Protein AF-A0AAW5AC49-F1 (afdb_monomer_lite)

Secondary structure (DSSP, 8-state):
-PPEEEETTTTEEEEBPSS-SSSSHHHHHHHHH-BHHHHHHHHHHHHHHHHHHT---

InterPro domains:
  IPR007457 Fe(II) trafficking protein YggX [NF003817] (1-57)
  IPR007457 Fe(II) trafficking protein YggX [PF04362] (1-57)
  IPR007457 Fe(II) trafficking protein YggX [PTHR36965] (1-57)
  IPR036766 Fe(II) trafficking protein YggX superfamily [G3DSA:1.10.3880.10] (1-57)
  IPR036766 Fe(II) trafficking protein YggX superfamily [SSF111148] (1-57)

Sequence (57 aa):
MTRTIMCRKYHKELPALERAPFPGPKGQDIFDYVSAQAWADWQKHQTLLINEKRLNM

Organism: NCBI:txid219574

Foldseek 3Di:
DFDWACAPVPRDTAGFDPAQPDDDDVSVCCRHHHHPVNVVVVVVVVVVCCVVVVNDD

Radius of gyration: 12.65 Å; chains: 1; bounding box: 31×20×27 Å

pLDDT: mean 92.62, std 5.34, range [63.72, 96.0]

Structure (mmCIF, N/CA/C/O backbone):
data_AF-A0AAW5AC49-F1
#
_entry.id   AF-A0AAW5AC49-F1
#
loop_
_atom_site.group_PDB
_atom_site.id
_atom_site.type_symbol
_atom_site.label_atom_id
_atom_site.label_alt_id
_atom_site.label_comp_id
_atom_site.label_asym_id
_atom_site.label_entity_id
_atom_site.label_seq_id
_atom_site.pdbx_PDB_ins_code
_atom_site.Cartn_x
_atom_site.Cartn_y
_atom_site.Cartn_z
_atom_site.occupancy
_atom_site.B_iso_or_equiv
_atom_site.auth_seq_id
_atom_site.auth_comp_id
_atom_site.auth_asym_id
_atom_site.auth_atom_id
_atom_site.pdbx_PDB_model_num
ATOM 1 N N . MET A 1 1 ? -14.177 11.305 10.580 1.00 63.72 1 MET A N 1
ATOM 2 C CA . MET A 1 1 ? -14.150 9.943 11.155 1.00 63.72 1 MET A CA 1
ATOM 3 C C . MET A 1 1 ? -13.445 9.044 10.161 1.00 63.72 1 MET A C 1
ATOM 5 O O . MET A 1 1 ? -13.791 9.089 8.988 1.00 63.72 1 MET A O 1
ATOM 9 N N . THR A 1 2 ? -12.430 8.305 10.591 1.00 76.25 2 THR A N 1
ATOM 10 C CA . THR A 1 2 ? -11.633 7.451 9.704 1.00 76.25 2 THR A CA 1
ATOM 11 C C . THR A 1 2 ? -12.418 6.173 9.417 1.00 76.25 2 THR A C 1
ATOM 13 O O . THR A 1 2 ? -12.743 5.441 10.348 1.00 76.25 2 THR A O 1
ATOM 16 N N . ARG A 1 3 ? -12.762 5.918 8.148 1.00 89.00 3 ARG A N 1
ATOM 17 C CA . ARG A 1 3 ? -13.409 4.665 7.723 1.00 89.00 3 ARG A CA 1
ATOM 18 C C . ARG A 1 3 ? -12.504 3.497 8.110 1.00 89.00 3 ARG A C 1
ATOM 20 O O . ARG A 1 3 ? -11.314 3.529 7.808 1.00 89.00 3 ARG A O 1
ATOM 27 N N . THR A 1 4 ? -13.050 2.477 8.757 1.00 92.56 4 THR A N 1
ATOM 28 C CA . THR A 1 4 ? -12.353 1.216 9.027 1.00 92.56 4 THR A CA 1
ATOM 29 C C . THR A 1 4 ? -12.851 0.144 8.067 1.00 92.56 4 THR A C 1
ATOM 31 O O . THR A 1 4 ? -14.013 0.146 7.664 1.00 92.56 4 THR A O 1
ATOM 34 N N . ILE A 1 5 ? -11.953 -0.749 7.660 1.00 93.75 5 ILE A N 1
ATOM 35 C CA . ILE A 1 5 ? -12.281 -1.917 6.839 1.00 93.75 5 ILE A CA 1
ATOM 36 C C . ILE A 1 5 ? -11.564 -3.149 7.381 1.00 93.75 5 ILE A C 1
ATOM 38 O O . ILE A 1 5 ? -10.503 -3.047 8.006 1.00 93.75 5 ILE A O 1
ATOM 42 N N . MET A 1 6 ? -12.113 -4.324 7.085 1.00 94.31 6 MET A N 1
ATOM 43 C CA . MET A 1 6 ? -11.427 -5.591 7.304 1.00 94.31 6 MET A CA 1
ATOM 44 C C . MET A 1 6 ? -10.310 -5.737 6.264 1.00 94.31 6 MET A C 1
ATOM 46 O O . MET A 1 6 ? -10.560 -6.055 5.103 1.00 94.31 6 MET A O 1
ATOM 50 N N . CYS A 1 7 ? -9.065 -5.485 6.667 1.00 94.81 7 CYS A N 1
ATOM 51 C CA . CYS A 1 7 ? -7.928 -5.557 5.757 1.00 94.81 7 CYS A CA 1
ATOM 52 C C . CYS A 1 7 ? -7.691 -6.999 5.297 1.00 94.81 7 CYS A C 1
ATOM 54 O O . CYS A 1 7 ? -7.358 -7.856 6.113 1.00 94.81 7 CYS A O 1
ATOM 56 N N . ARG A 1 8 ? -7.742 -7.254 3.986 1.00 94.75 8 ARG A N 1
ATOM 57 C CA . ARG A 1 8 ? -7.507 -8.585 3.400 1.00 94.75 8 ARG A CA 1
ATOM 58 C C . ARG A 1 8 ? -6.113 -9.146 3.691 1.00 94.75 8 ARG A C 1
ATOM 60 O O . ARG A 1 8 ? -5.948 -10.352 3.810 1.00 94.75 8 ARG A O 1
ATOM 67 N N . LYS A 1 9 ? -5.094 -8.287 3.801 1.00 93.19 9 LYS A N 1
ATOM 68 C CA . LYS A 1 9 ? -3.711 -8.713 4.083 1.00 93.19 9 LYS A CA 1
ATOM 69 C C . LYS A 1 9 ? -3.536 -9.129 5.544 1.00 93.19 9 LYS A C 1
ATOM 71 O O . LYS A 1 9 ? -2.951 -10.167 5.830 1.00 93.19 9 LYS A O 1
ATOM 76 N N . TYR A 1 10 ? -4.024 -8.297 6.462 1.00 93.56 10 TYR A N 1
ATOM 77 C CA . TYR A 1 10 ? -3.775 -8.448 7.898 1.00 93.56 10 TYR A CA 1
ATOM 78 C C . TYR A 1 10 ? -4.906 -9.153 8.654 1.00 93.56 10 TYR A C 1
ATOM 80 O O . TYR A 1 10 ? -4.707 -9.492 9.816 1.00 93.56 10 TYR A O 1
ATOM 88 N N . HIS A 1 11 ? -6.054 -9.381 8.007 1.00 93.12 11 HIS A N 1
ATOM 89 C CA . HIS A 1 11 ? -7.262 -9.989 8.577 1.00 93.12 11 HIS A CA 1
ATOM 90 C C . HIS A 1 11 ? -7.709 -9.311 9.881 1.00 93.12 11 HIS A C 1
ATOM 92 O O . HIS A 1 11 ? -8.076 -9.962 10.855 1.00 93.12 11 HIS A O 1
ATOM 98 N N . LYS A 1 12 ? -7.607 -7.979 9.912 1.00 94.00 12 LYS A N 1
ATOM 99 C CA . LYS A 1 12 ? -7.914 -7.127 11.066 1.00 94.00 12 LYS A CA 1
ATOM 100 C C . LYS A 1 12 ? -8.609 -5.858 10.598 1.00 94.00 12 LYS A C 1
ATOM 102 O O . LYS A 1 12 ? -8.345 -5.385 9.488 1.00 94.00 12 LYS A O 1
ATOM 107 N N . GLU A 1 13 ? -9.440 -5.291 11.464 1.00 94.12 13 GLU A N 1
ATOM 108 C CA . GLU A 1 13 ? -10.017 -3.969 11.245 1.00 94.12 13 GLU A CA 1
ATOM 109 C C . GLU A 1 13 ? -8.928 -2.907 11.345 1.00 94.12 13 GLU A C 1
ATOM 111 O O . GLU A 1 13 ? -8.275 -2.740 12.375 1.00 94.12 13 GLU A O 1
ATOM 116 N N . LEU A 1 14 ? -8.701 -2.213 10.236 1.00 94.94 14 LEU A N 1
ATOM 117 C CA . LEU A 1 14 ? -7.689 -1.175 10.125 1.00 94.94 14 LEU A CA 1
ATOM 118 C C . LEU A 1 14 ? -8.268 0.041 9.398 1.00 94.94 14 LEU A C 1
ATOM 120 O O . LEU A 1 14 ? -9.243 -0.093 8.651 1.00 94.94 14 LEU A O 1
AT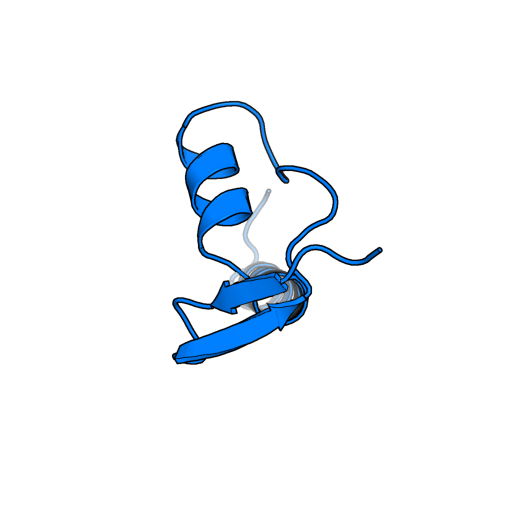OM 124 N N . PRO A 1 15 ? -7.655 1.224 9.569 1.00 95.12 15 PRO A N 1
ATOM 125 C CA . PRO A 1 15 ? -8.028 2.410 8.812 1.00 95.12 15 PRO A CA 1
ATOM 126 C C . PRO A 1 15 ? -7.963 2.152 7.303 1.00 95.12 15 PRO A C 1
ATOM 128 O O . PRO A 1 15 ? -6.953 1.670 6.782 1.00 95.12 15 PRO A O 1
ATOM 131 N N . ALA A 1 16 ? -9.051 2.463 6.610 1.00 93.88 16 ALA A N 1
ATOM 132 C CA . ALA A 1 16 ? -9.150 2.401 5.162 1.00 93.88 16 ALA A CA 1
ATOM 133 C C . ALA A 1 16 ? -8.354 3.534 4.507 1.00 93.88 16 ALA A C 1
ATOM 135 O O . ALA A 1 16 ? -7.931 4.491 5.157 1.00 93.88 16 ALA A O 1
ATOM 136 N N . LEU A 1 17 ? -8.171 3.422 3.196 1.00 93.12 17 LEU A N 1
ATOM 137 C CA . LEU A 1 17 ? -7.662 4.513 2.374 1.00 93.12 17 LEU A CA 1
ATOM 138 C C . LEU A 1 17 ? -8.673 5.668 2.322 1.00 93.12 17 LEU A C 1
ATOM 140 O O . LEU A 1 17 ? -9.880 5.443 2.365 1.00 93.12 17 LEU A O 1
ATOM 144 N N . GLU A 1 18 ? -8.187 6.905 2.190 1.00 91.19 18 GLU A N 1
ATOM 145 C CA . GLU A 1 18 ? -9.062 8.082 2.043 1.00 91.19 18 GLU A CA 1
ATOM 146 C C . GLU A 1 18 ? -9.680 8.182 0.644 1.00 91.19 18 GLU A C 1
ATOM 148 O O . GLU A 1 18 ? -10.778 8.705 0.476 1.00 91.19 18 GLU A O 1
ATOM 153 N N . ARG A 1 19 ? -8.982 7.658 -0.368 1.00 91.31 19 ARG A N 1
ATOM 154 C CA . ARG A 1 19 ? -9.438 7.608 -1.759 1.00 91.31 19 ARG A CA 1
ATOM 155 C C . ARG A 1 19 ? -8.851 6.405 -2.481 1.00 91.31 19 ARG A C 1
ATOM 157 O O . ARG A 1 19 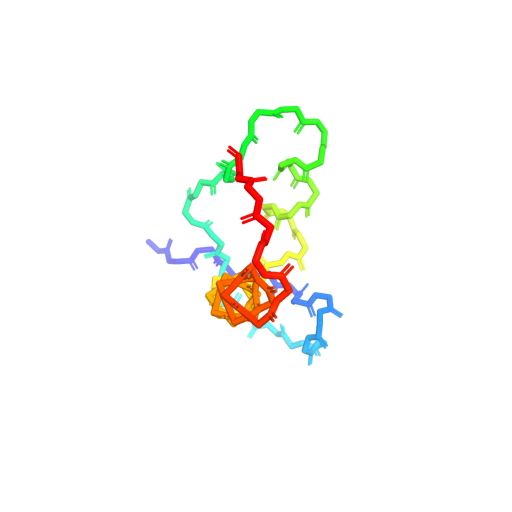? -7.777 5.923 -2.114 1.00 91.31 19 ARG A O 1
ATOM 164 N N . ALA A 1 20 ? -9.530 5.958 -3.533 1.00 92.62 20 ALA A N 1
ATOM 165 C CA . ALA A 1 20 ? -8.997 4.929 -4.414 1.00 92.62 20 ALA A CA 1
ATOM 166 C C . ALA A 1 20 ? -7.686 5.416 -5.071 1.00 92.62 20 ALA A C 1
ATOM 168 O O . ALA A 1 20 ? -7.622 6.561 -5.528 1.00 92.62 20 ALA A O 1
ATOM 169 N N . PRO A 1 21 ? -6.632 4.581 -5.120 1.00 90.62 21 PRO A N 1
ATOM 170 C CA . PRO A 1 21 ? -5.327 4.996 -5.633 1.00 90.62 21 PRO A CA 1
ATOM 171 C C . PRO A 1 21 ? -5.293 5.155 -7.158 1.00 90.62 21 PRO A C 1
ATOM 173 O O . PRO A 1 21 ? -4.440 5.868 -7.679 1.00 90.62 21 PRO A O 1
ATOM 176 N N . PHE A 1 22 ? -6.206 4.504 -7.876 1.00 91.19 22 PHE A N 1
ATOM 177 C CA . PHE A 1 22 ? -6.334 4.600 -9.328 1.00 91.19 22 PHE A CA 1
ATOM 178 C C . PHE A 1 22 ? -7.800 4.446 -9.741 1.00 91.19 22 PHE A C 1
ATOM 180 O O . PHE A 1 22 ? -8.588 3.858 -8.996 1.00 91.19 22 PHE A O 1
ATOM 187 N N . PRO A 1 23 ? -8.186 4.963 -10.918 1.00 93.19 23 PRO A N 1
ATOM 188 C CA . PRO A 1 23 ? -9.530 4.776 -11.439 1.00 93.19 23 PRO A CA 1
ATOM 189 C C . PRO A 1 23 ? -9.774 3.321 -11.869 1.00 93.19 23 PRO A C 1
ATOM 191 O O . PRO A 1 23 ? -8.855 2.589 -12.244 1.00 93.19 23 PRO A O 1
ATOM 194 N N . GLY A 1 24 ? -11.044 2.920 -11.859 1.00 95.19 24 GLY A N 1
ATOM 195 C CA . GLY A 1 24 ? -11.494 1.617 -12.344 1.00 95.19 24 GLY A CA 1
ATOM 196 C C . GLY A 1 24 ? -11.676 0.555 -11.251 1.00 95.19 24 GLY A C 1
ATOM 197 O O . GLY A 1 24 ? -11.411 0.797 -10.071 1.00 95.19 24 GLY A O 1
ATOM 198 N N . PRO A 1 25 ? -12.123 -0.653 -11.639 1.00 94.31 25 PRO A N 1
ATOM 199 C CA . PRO A 1 25 ? -12.570 -1.683 -10.699 1.00 94.31 25 PRO A CA 1
ATOM 200 C C . PRO A 1 25 ? -11.457 -2.166 -9.762 1.00 94.31 25 PRO A C 1
ATOM 202 O O . PRO A 1 25 ? -11.714 -2.453 -8.599 1.00 94.31 25 PRO A O 1
ATOM 205 N N . LYS A 1 26 ? -10.200 -2.191 -10.228 1.00 91.62 26 LYS A N 1
ATOM 206 C CA . LYS A 1 26 ? -9.051 -2.569 -9.389 1.00 91.62 26 LYS A CA 1
ATOM 207 C C . LYS A 1 26 ? -8.748 -1.542 -8.298 1.00 91.62 26 LYS A C 1
ATOM 209 O O . LYS A 1 26 ? -8.358 -1.922 -7.202 1.00 91.62 26 LYS A O 1
ATOM 214 N N . GLY A 1 27 ? -8.899 -0.251 -8.589 1.00 92.94 27 GLY A N 1
ATOM 215 C CA . GLY A 1 27 ? -8.709 0.791 -7.581 1.00 92.94 27 GLY A CA 1
ATOM 216 C C . GLY A 1 27 ? -9.808 0.768 -6.525 1.00 92.94 27 GLY A C 1
ATOM 217 O O . GLY A 1 27 ? -9.520 0.973 -5.347 1.00 92.94 27 GLY A O 1
ATOM 218 N N . GLN A 1 28 ? -11.035 0.445 -6.942 1.00 94.19 28 GLN A N 1
ATOM 219 C CA . GLN A 1 28 ? -12.167 0.246 -6.042 1.00 94.19 28 GLN A CA 1
ATOM 220 C C . GLN A 1 28 ? -11.958 -0.967 -5.119 1.00 94.19 28 GLN A C 1
ATOM 222 O O . GLN A 1 28 ? -12.105 -0.832 -3.911 1.00 94.19 28 GLN A O 1
ATOM 227 N N . ASP A 1 29 ? -11.510 -2.110 -5.653 1.00 94.25 29 ASP A N 1
ATOM 228 C CA . ASP A 1 29 ? -11.187 -3.309 -4.857 1.00 94.25 29 ASP A CA 1
ATOM 229 C C . ASP A 1 29 ? -10.142 -3.013 -3.765 1.00 94.25 29 ASP A C 1
ATOM 231 O O . ASP A 1 29 ? -10.297 -3.383 -2.601 1.00 94.25 29 ASP A O 1
ATOM 235 N N . ILE A 1 30 ? -9.098 -2.254 -4.108 1.00 94.25 30 ILE A N 1
ATOM 236 C CA . ILE A 1 30 ? -8.080 -1.837 -3.136 1.00 94.25 30 ILE A CA 1
ATOM 237 C C . ILE A 1 30 ? -8.677 -0.898 -2.087 1.00 94.25 30 ILE A C 1
ATOM 239 O O . ILE A 1 30 ? -8.409 -1.054 -0.900 1.00 94.25 30 ILE A O 1
ATOM 243 N N . PHE A 1 31 ? -9.508 0.056 -2.498 1.00 93.88 31 PHE A N 1
ATOM 244 C CA . PHE A 1 31 ? -10.174 0.966 -1.572 1.00 93.88 31 PHE A CA 1
ATOM 245 C C . PHE A 1 31 ? -11.111 0.241 -0.588 1.00 93.88 31 PHE A C 1
ATOM 247 O O . PHE A 1 31 ? -11.220 0.650 0.573 1.00 93.88 31 PHE A O 1
ATOM 254 N N . ASP A 1 32 ? -11.758 -0.842 -1.026 1.00 93.94 32 ASP A N 1
ATOM 255 C CA . ASP A 1 32 ? -12.726 -1.602 -0.231 1.00 93.94 32 ASP A CA 1
ATOM 256 C C . ASP A 1 32 ? -12.102 -2.666 0.676 1.00 93.94 32 ASP A C 1
ATOM 258 O O . ASP A 1 32 ? -12.597 -2.872 1.785 1.00 93.94 32 ASP A O 1
ATOM 262 N N . TYR A 1 33 ? -10.983 -3.278 0.275 1.00 94.44 33 TYR A N 1
ATOM 263 C CA . TYR A 1 33 ? -10.405 -4.420 0.997 1.00 94.44 33 TYR A CA 1
ATOM 264 C C . TYR A 1 33 ? -8.967 -4.222 1.503 1.00 94.44 33 TYR A C 1
ATOM 266 O O . TYR A 1 33 ? -8.452 -5.076 2.234 1.00 94.44 33 TYR A O 1
ATOM 274 N N . VAL A 1 34 ? -8.288 -3.123 1.154 1.00 95.38 34 VAL A N 1
ATOM 275 C CA . VAL A 1 34 ? -6.888 -2.871 1.542 1.00 95.38 34 VAL A CA 1
ATOM 276 C C . VAL A 1 34 ? -6.781 -1.652 2.451 1.00 95.38 34 VAL A C 1
ATOM 278 O O . VAL A 1 34 ? -7.164 -0.538 2.099 1.00 95.38 34 VAL A O 1
ATOM 281 N N . SER A 1 35 ? -6.242 -1.858 3.655 1.00 95.81 35 SER A N 1
ATOM 282 C CA . SER A 1 35 ? -6.063 -0.770 4.618 1.00 95.81 35 SER A CA 1
ATOM 283 C C . SER A 1 35 ? -4.961 0.200 4.197 1.00 95.81 35 SER A C 1
ATOM 285 O O . SER A 1 35 ? -4.023 -0.171 3.487 1.00 95.81 35 SER A O 1
ATOM 287 N N . ALA A 1 36 ? -5.019 1.429 4.716 1.00 94.00 36 ALA A N 1
ATOM 288 C CA . ALA A 1 36 ? -3.995 2.447 4.488 1.00 94.00 36 ALA A CA 1
ATOM 289 C C . ALA A 1 36 ? -2.590 1.948 4.873 1.00 94.00 36 ALA A C 1
ATOM 291 O O . ALA A 1 3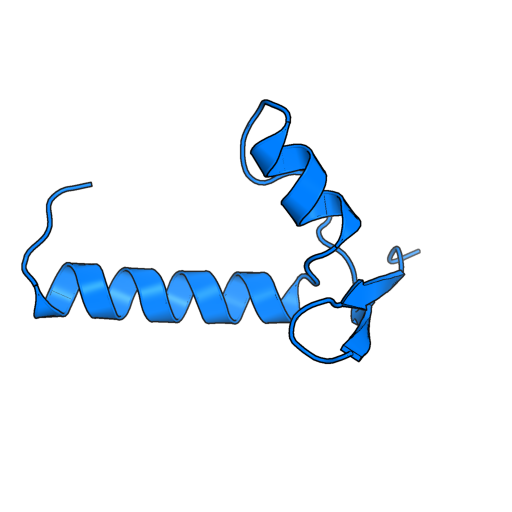6 ? -1.627 2.175 4.143 1.00 94.00 36 ALA A O 1
ATOM 292 N N . GLN A 1 37 ? -2.482 1.192 5.972 1.00 93.75 37 GLN A N 1
ATOM 293 C CA . GLN A 1 37 ? -1.228 0.562 6.391 1.00 93.75 37 GLN A CA 1
ATOM 294 C C . GLN A 1 37 ? -0.721 -0.457 5.359 1.00 93.75 37 GLN A C 1
ATOM 296 O O . GLN A 1 37 ? 0.436 -0.402 4.950 1.00 93.75 37 GLN A O 1
ATOM 301 N N . ALA A 1 38 ? -1.585 -1.371 4.907 1.00 95.50 38 ALA A N 1
ATOM 302 C CA . ALA A 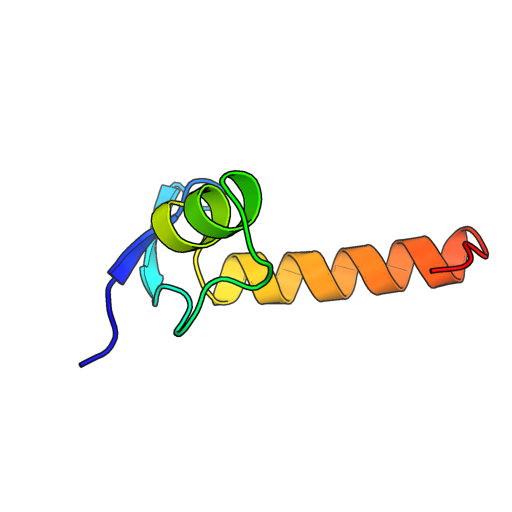1 38 ? -1.201 -2.387 3.928 1.00 95.50 38 ALA A CA 1
ATOM 303 C C . ALA A 1 38 ? -0.774 -1.765 2.591 1.00 95.50 38 ALA A C 1
ATOM 305 O O . ALA A 1 38 ? 0.162 -2.257 1.960 1.00 95.50 38 ALA A O 1
ATOM 306 N N . TRP A 1 39 ? -1.425 -0.671 2.190 1.00 95.00 39 TRP A N 1
ATOM 307 C CA . TRP A 1 39 ? -1.081 0.081 0.989 1.00 95.00 39 TRP A CA 1
ATOM 308 C C . TRP A 1 39 ? 0.282 0.772 1.096 1.00 95.00 39 TRP A C 1
ATOM 310 O O . TRP A 1 39 ? 1.083 0.693 0.166 1.00 95.00 39 TRP A O 1
ATOM 320 N N . ALA A 1 40 ? 0.589 1.390 2.240 1.00 94.19 40 ALA A N 1
ATOM 321 C CA . ALA A 1 40 ? 1.897 1.999 2.478 1.00 94.19 40 ALA A CA 1
ATOM 322 C C . ALA A 1 40 ? 3.032 0.960 2.429 1.00 94.19 40 ALA A C 1
ATOM 324 O O . ALA A 1 40 ? 4.082 1.207 1.831 1.00 94.19 40 ALA A O 1
ATOM 325 N N . ASP A 1 41 ? 2.814 -0.224 3.006 1.00 95.31 41 ASP A N 1
ATOM 326 C CA . ASP A 1 41 ? 3.786 -1.321 2.949 1.00 95.31 41 ASP A CA 1
ATOM 327 C C . ASP A 1 41 ? 3.978 -1.842 1.520 1.00 95.31 41 ASP A C 1
ATOM 329 O O . ASP A 1 41 ? 5.102 -2.132 1.108 1.00 95.31 41 ASP A O 1
ATOM 333 N N . TRP A 1 42 ? 2.890 -1.933 0.749 1.00 94.69 42 TRP A N 1
ATOM 334 C CA . TRP A 1 42 ? 2.944 -2.311 -0.662 1.00 94.69 42 TRP A CA 1
ATOM 335 C C . TRP A 1 42 ? 3.778 -1.326 -1.486 1.00 94.69 42 TRP A C 1
ATOM 337 O O . TRP A 1 42 ? 4.653 -1.760 -2.228 1.00 94.69 42 TRP A O 1
ATOM 347 N N . GLN A 1 43 ? 3.576 -0.015 -1.316 1.00 94.50 43 GLN A N 1
ATOM 348 C CA . GLN A 1 43 ? 4.353 1.001 -2.036 1.00 94.50 43 GLN A CA 1
ATOM 349 C C . GLN A 1 43 ? 5.850 0.903 -1.734 1.00 94.50 43 GLN A C 1
ATOM 351 O O . GLN A 1 43 ? 6.669 0.955 -2.648 1.00 94.50 43 GLN A O 1
ATOM 356 N N . LYS A 1 44 ? 6.221 0.711 -0.462 1.00 95.69 44 LYS A N 1
ATOM 357 C CA . LYS A 1 44 ? 7.626 0.508 -0.076 1.00 95.69 44 LYS A CA 1
ATOM 358 C C . LYS A 1 44 ? 8.218 -0.717 -0.767 1.00 95.69 44 LYS A C 1
ATOM 360 O O . LYS A 1 44 ? 9.322 -0.645 -1.304 1.00 95.69 44 LYS A O 1
ATOM 365 N N . HIS A 1 45 ? 7.476 -1.823 -0.777 1.00 95.25 45 HIS A N 1
ATOM 366 C CA . HIS A 1 45 ? 7.909 -3.050 -1.436 1.00 95.25 45 HIS A CA 1
ATOM 367 C C . HIS A 1 45 ? 8.026 -2.878 -2.958 1.00 95.25 45 HIS A C 1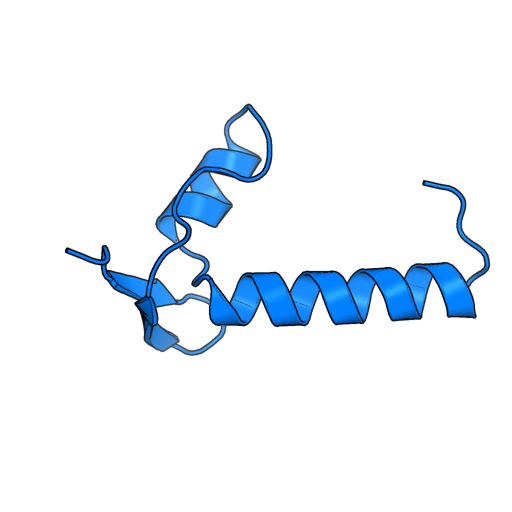
ATOM 369 O O . HIS A 1 45 ? 9.009 -3.316 -3.550 1.00 95.25 45 HIS A O 1
ATOM 375 N N . GLN A 1 46 ? 7.078 -2.178 -3.585 1.00 94.81 46 GLN A N 1
ATOM 376 C CA . GLN A 1 46 ? 7.120 -1.844 -5.007 1.00 94.81 46 GLN A CA 1
ATOM 377 C C . GLN A 1 46 ? 8.376 -1.034 -5.350 1.00 94.81 46 GLN A C 1
ATOM 379 O O . GLN A 1 46 ? 9.092 -1.393 -6.281 1.00 94.81 46 GLN A O 1
ATOM 384 N N . THR A 1 47 ? 8.678 0.020 -4.589 1.00 94.06 47 THR A N 1
ATOM 385 C CA . THR A 1 47 ? 9.881 0.840 -4.796 1.00 94.06 47 THR A CA 1
ATOM 386 C C . THR A 1 47 ? 11.159 0.015 -4.654 1.00 94.06 47 THR A C 1
ATOM 388 O O . THR A 1 47 ? 12.072 0.158 -5.466 1.00 94.06 47 THR A O 1
ATOM 391 N N . LEU A 1 48 ? 11.222 -0.881 -3.664 1.00 95.81 48 LEU A N 1
ATOM 392 C CA . LEU A 1 48 ? 12.356 -1.790 -3.488 1.00 95.81 48 LEU A CA 1
ATOM 393 C C . LEU A 1 48 ? 12.550 -2.677 -4.726 1.00 95.81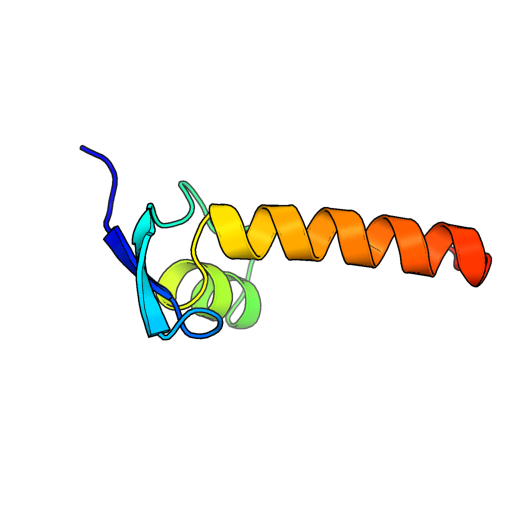 48 LEU A C 1
ATOM 395 O O . LEU A 1 48 ? 13.646 -2.710 -5.275 1.00 95.81 48 LEU A O 1
ATOM 399 N N . LEU A 1 49 ? 11.482 -3.301 -5.231 1.00 95.38 49 LEU A N 1
ATOM 400 C CA . LEU A 1 49 ? 11.548 -4.143 -6.430 1.00 95.38 49 LEU A CA 1
ATOM 401 C C . LEU A 1 49 ? 11.952 -3.365 -7.686 1.00 95.38 49 LEU A C 1
ATOM 403 O O . LEU A 1 49 ? 12.722 -3.879 -8.493 1.00 95.38 49 LEU A O 1
ATOM 407 N N . ILE A 1 50 ? 11.444 -2.143 -7.862 1.00 95.12 50 ILE A N 1
ATOM 408 C CA . ILE A 1 50 ? 11.802 -1.280 -8.996 1.00 95.12 50 ILE A CA 1
ATOM 409 C C . ILE A 1 50 ? 13.295 -0.972 -8.976 1.00 95.12 50 ILE A C 1
ATOM 411 O O . ILE A 1 50 ? 13.965 -1.117 -9.998 1.00 95.12 50 ILE A O 1
ATOM 415 N N . ASN A 1 51 ? 13.823 -0.610 -7.807 1.00 94.44 51 ASN A N 1
ATOM 416 C CA . ASN A 1 51 ? 15.234 -0.287 -7.641 1.00 94.44 51 ASN A CA 1
ATOM 417 C C . ASN A 1 51 ? 16.129 -1.517 -7.830 1.00 94.44 51 ASN A C 1
ATOM 419 O O . ASN A 1 51 ? 17.108 -1.445 -8.573 1.00 94.44 51 ASN A O 1
ATOM 423 N N . GLU A 1 52 ? 15.786 -2.645 -7.202 1.00 96.00 52 GLU A N 1
ATOM 424 C CA . GLU A 1 52 ? 16.565 -3.887 -7.283 1.00 96.00 52 GLU A CA 1
ATOM 425 C C . GLU A 1 52 ? 16.580 -4.472 -8.695 1.00 96.00 52 GLU A C 1
ATOM 427 O O . GLU A 1 52 ? 17.623 -4.908 -9.179 1.00 96.00 52 GLU A O 1
ATOM 432 N N . LYS A 1 53 ? 15.434 -4.458 -9.381 1.00 94.69 53 LYS A N 1
ATOM 433 C CA . LYS A 1 53 ? 15.297 -5.039 -10.722 1.00 94.69 53 LYS A CA 1
ATOM 434 C C . LYS A 1 53 ? 15.512 -4.031 -11.849 1.00 94.69 53 LYS A C 1
ATOM 436 O O . LYS A 1 53 ? 15.371 -4.406 -13.008 1.00 94.69 53 LYS A O 1
ATOM 441 N N . ARG A 1 54 ? 15.844 -2.773 -11.525 1.00 92.69 54 ARG A N 1
ATOM 442 C CA . ARG A 1 54 ? 16.021 -1.668 -12.488 1.00 92.69 54 ARG A CA 1
ATOM 443 C C . ARG A 1 54 ? 14.840 -1.551 -13.461 1.00 92.69 54 ARG A C 1
ATOM 445 O O . ARG A 1 54 ? 15.027 -1.382 -14.663 1.00 92.69 54 ARG A O 1
ATOM 452 N N . LEU A 1 55 ? 13.621 -1.684 -12.938 1.00 92.06 55 LEU A N 1
ATOM 453 C CA . LEU A 1 55 ? 12.402 -1.576 -13.740 1.00 92.06 55 LEU A CA 1
ATOM 454 C C . LEU A 1 55 ? 12.130 -0.106 -14.066 1.00 92.06 55 LEU A C 1
ATOM 456 O O . LEU A 1 55 ? 12.401 0.770 -13.246 1.00 92.06 55 LEU A O 1
ATOM 460 N N . ASN A 1 56 ? 11.573 0.154 -15.246 1.00 85.31 56 ASN A N 1
ATOM 461 C CA . ASN A 1 56 ? 11.075 1.478 -15.603 1.00 85.31 56 ASN A CA 1
ATOM 462 C C . ASN A 1 56 ? 9.556 1.516 -15.390 1.00 85.31 56 ASN A C 1
ATOM 464 O O . ASN A 1 56 ? 8.880 0.537 -15.717 1.00 85.31 56 ASN A O 1
ATOM 468 N N . MET A 1 57 ? 9.061 2.597 -14.785 1.00 76.31 57 MET A N 1
ATOM 469 C CA . MET A 1 57 ? 7.654 2.763 -14.399 1.00 76.31 57 MET A CA 1
ATOM 470 C C . MET A 1 57 ? 6.858 3.471 -15.494 1.00 76.31 57 MET A C 1
ATOM 472 O O . MET A 1 57 ? 7.417 4.402 -16.113 1.00 76.31 57 MET A O 1
#